Protein 3M92 (pdb70)

Nearest PDB structures (foldseek):
  3m92-assembly1_A  TM=1.013E+00  e=1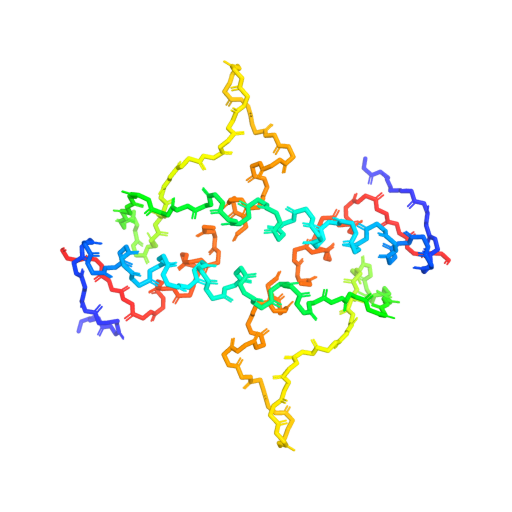.573E-13  Shigella flexneri 2a str. 2457T
  3ux7-assembly1_A  TM=4.008E-01  e=5.101E+00  Vipera ammodytes meridionalis
  3m92-assembly1_A  TM=9.977E-01  e=6.570E-13  Shigella flexneri 2a str. 2457T
  7f9o-assembly1_n  TM=2.716E-01  e=5.076E+00  Hordeum vulgare subsp. spontaneum

Foldseek 3Di:
DDDDDDDPVVVVVVVVVLVVVLVVLVVVDDFPDWDCPDLFIQTDDDLVAPPVRHHDSSSVSNVCSVVCRVVVSVPDDDD/DDDDDDDDPVVVVVVVVVLVVLLVVLVVVDDFPDWDADPLWIQTDDDQPADPVRHHDSSSVSRVVSVVCRVVVSVVDDDD

Radius of gyration: 17.19 Å; Cα contacts (8 Å, |Δi|>4): 232; chains: 2; bounding box: 42×44×48 Å

Sequence (159 aa):
KETQPIDRRETLLKEANKIIREEHEDTLAGIEATGVTQRNGVLVFTGDYFLDEQGLPTAKSTAVFNFKHLAHVLSEKYHLVNKETQPIDRRETLLKEANKIIREHEDTLAGIEATGVTQRNGVVLVFTGDYFLDEQGLPTAKSTAVFNFKHLAHVLSEKYHLV

Secondary structure (DSSP, 8-state):
---EEE-HHHHHHHHHHHHHHHHHHHTT--EEEEEESSS-EEEEE-----TTS---HHHHHHH--HHHHHHHTTTEEE-/--SSEEE-HHHHHHHHHHHHHHHHHHHTT--EEEEEEETTEEEEEE-----TTS---HHHHHHH--HHHHHHHHHHEEE-

B-factor: mean 35.17, std 7.29, range [13.41, 63.14]

Solvent-accessible surface area: 9516 Å² total

CATH classification: 3.30.300.360

Structure (mmCIF, N/CA/C/O backbone):
data_3M92
#
_entry.id   3M92
#
_cell.length_a   56.35
_cell.length_b   56.35
_cell.length_c   132.26
_cell.angle_alpha   90.000
_cell.angle_beta   90.000
_cell.angle_gamma   120.000
#
_symmetry.space_group_name_H-M   'P 32 2 1'
#
loop_
_entity.id
_entity.type
_entity.pdbx_description
1 polymer 'Protein yciN'
2 non-polymer 'CHLORIDE ION'
3 non-polymer 'SODIUM ION'
4 water water
#
loop_
_atom_site.group_PDB
_atom_site.id
_atom_site.type_symbol
_atom_site.label_atom_id
_atom_site.label_alt_id
_atom_site.label_comp_id
_atom_site.label_asym_id
_atom_site.label_entity_id
_atom_site.label_seq_id
_atom_site.pdbx_PDB_ins_code
_atom_site.Cartn_x
_atom_site.Cartn_y
_atom_site.Cartn_z
_atom_site.occupancy
_atom_site.B_iso_or_equiv
_atom_site.auth_seq_id
_atom_site.auth_comp_id
_atom_site.auth_asym_id
_atom_site.auth_atom_id
_atom_site.pdbx_PDB_model_num
ATOM 1 N N . LYS A 1 25 ? 38.739 22.893 -19.909 1.00 53.71 3 LYS A N 1
ATOM 2 C CA . LYS A 1 25 ? 37.426 22.179 -19.885 1.00 53.62 3 LYS A CA 1
ATOM 3 C C . LYS A 1 25 ? 37.522 20.770 -20.544 1.00 52.62 3 LYS A C 1
ATOM 4 O O . LYS A 1 25 ? 36.833 19.829 -20.128 1.00 53.27 3 LYS A O 1
ATOM 10 N N . GLU A 1 26 ? 38.390 20.622 -21.548 1.00 50.83 4 GLU A N 1
ATOM 11 C CA . GLU A 1 26 ? 38.620 19.311 -22.161 1.00 49.15 4 GLU A CA 1
ATOM 12 C C . GLU A 1 26 ? 39.487 18.425 -21.260 1.00 46.25 4 GLU A C 1
ATOM 13 O O . GLU A 1 26 ? 40.263 18.920 -20.455 1.00 46.39 4 GLU A O 1
ATOM 19 N N . THR A 1 27 ? 39.318 17.120 -21.383 1.00 42.47 5 THR A N 1
ATOM 20 C CA . THR A 1 27 ? 40.056 16.160 -20.574 1.00 39.82 5 THR A CA 1
ATOM 21 C C . THR A 1 27 ? 41.001 15.392 -21.497 1.00 38.17 5 THR A C 1
ATOM 22 O O . THR A 1 27 ? 40.879 15.503 -22.696 1.00 36.63 5 THR A O 1
ATOM 26 N N . GLN A 1 28 ? 41.936 14.623 -20.947 1.00 36.81 6 GLN A N 1
ATOM 27 C CA . GLN A 1 28 ? 42.881 13.847 -21.759 1.00 36.51 6 GLN A CA 1
ATOM 28 C C . GLN A 1 28 ? 42.413 12.428 -21.858 1.00 35.38 6 GLN A C 1
ATOM 29 O O . GLN A 1 28 ? 41.956 11.870 -20.882 1.00 36.00 6 GLN A O 1
ATOM 35 N N . PRO A 1 29 ? 42.568 11.817 -23.022 1.00 34.65 7 PRO A N 1
ATOM 36 C CA . PRO A 1 29 ? 42.254 10.402 -23.101 1.00 34.26 7 PRO A CA 1
ATOM 37 C C . PRO A 1 29 ? 43.240 9.592 -22.279 1.00 33.89 7 PRO A C 1
ATOM 38 O O . PRO A 1 29 ? 44.369 10.025 -22.098 1.00 32.79 7 PRO A O 1
ATOM 42 N N . ILE A 1 30 ? 42.795 8.443 -21.772 1.00 33.54 8 ILE A N 1
ATOM 43 C CA . ILE A 1 30 ? 43.650 7.538 -21.002 1.00 33.36 8 ILE A CA 1
ATOM 44 C C . ILE A 1 30 ? 43.109 6.122 -21.149 1.00 34.05 8 ILE A C 1
ATOM 45 O O . ILE A 1 30 ? 41.912 5.949 -21.308 1.00 33.52 8 ILE A O 1
ATOM 50 N N . ASP A 1 31 ? 43.985 5.113 -21.139 1.00 34.80 9 ASP A N 1
ATOM 51 C CA . ASP A 1 31 ? 43.529 3.717 -21.142 1.00 35.23 9 ASP A CA 1
ATOM 52 C C . ASP A 1 31 ? 43.385 3.131 -19.733 1.00 35.05 9 ASP A C 1
ATOM 53 O O . ASP A 1 31 ? 43.908 3.673 -18.764 1.00 34.88 9 ASP A O 1
ATOM 58 N N . ARG A 1 32 ? 42.681 2.006 -19.667 1.00 35.03 10 ARG A N 1
ATOM 59 C CA A ARG A 1 32 ? 42.389 1.265 -18.436 0.50 35.29 10 ARG A CA 1
ATOM 60 C CA B ARG A 1 32 ? 42.381 1.362 -18.382 0.50 35.01 10 ARG A CA 1
ATOM 61 C C . ARG A 1 32 ? 43.642 1.052 -17.569 1.00 35.20 10 ARG A C 1
ATOM 62 O O . ARG A 1 32 ? 43.690 1.381 -16.375 1.00 34.60 10 ARG A O 1
ATOM 77 N N . GLU A 1 33 ? 44.676 0.490 -18.191 1.00 35.18 11 GLU A N 1
ATOM 78 C CA . GLU A 1 33 ? 45.898 0.141 -17.454 1.00 35.01 11 GLU A CA 1
ATOM 79 C C . GLU A 1 33 ? 46.567 1.380 -16.851 1.00 34.76 11 GLU A C 1
ATOM 80 O O . GLU A 1 33 ? 46.950 1.383 -15.667 1.00 34.21 11 GLU A O 1
ATOM 82 N N . THR A 1 34 ? 46.691 2.451 -17.638 1.00 34.65 12 THR A N 1
ATOM 83 C CA . THR A 1 34 ? 47.343 3.669 -17.142 1.00 34.37 12 THR A CA 1
ATOM 84 C C . THR A 1 34 ? 46.477 4.360 -16.076 1.00 34.64 12 THR A C 1
ATOM 85 O O . THR A 1 34 ? 46.993 4.934 -15.113 1.00 34.64 12 THR A O 1
ATOM 89 N N . LEU A 1 35 ? 45.160 4.316 -16.249 1.00 34.59 13 LEU A N 1
ATOM 90 C CA . LEU A 1 35 ? 44.259 5.003 -15.308 1.00 34.78 13 LEU A CA 1
ATOM 91 C C . LEU A 1 35 ? 44.310 4.331 -13.930 1.00 34.63 13 LEU A C 1
ATOM 92 O O . LEU A 1 35 ? 44.432 4.998 -12.917 1.00 34.91 13 LEU A O 1
ATOM 97 N N . LEU A 1 36 ? 44.240 3.003 -13.928 1.00 35.59 14 LEU A N 1
ATOM 98 C CA . LEU A 1 36 ? 44.347 2.196 -12.708 1.00 36.04 14 LEU A CA 1
ATOM 99 C C . LEU A 1 36 ? 45.669 2.429 -11.995 1.00 36.80 14 LEU A C 1
ATOM 100 O O . LEU A 1 36 ? 45.683 2.623 -10.778 1.00 37.36 14 LEU A O 1
ATOM 105 N N . LYS A 1 37 ? 46.767 2.494 -12.749 1.00 37.07 15 LYS A N 1
ATOM 106 C CA . LYS A 1 37 ? 48.063 2.803 -12.161 1.00 37.12 15 LYS A CA 1
ATOM 107 C C . LYS A 1 37 ? 48.017 4.140 -11.421 1.00 37.26 15 LYS A C 1
ATOM 108 O O . LYS A 1 37 ? 48.469 4.239 -10.274 1.00 37.62 15 LYS A O 1
ATOM 110 N N . GLU A 1 38 ? 47.461 5.177 -12.043 1.00 37.22 16 GLU A N 1
ATOM 111 C CA . GLU A 1 38 ? 47.366 6.480 -11.367 1.00 36.57 16 GLU A CA 1
ATOM 112 C C . GLU A 1 38 ? 46.374 6.473 -10.212 1.00 34.97 16 GLU A C 1
ATOM 113 O O . GLU A 1 38 ? 46.559 7.177 -9.227 1.00 34.41 16 GLU A O 1
ATOM 119 N N . ALA A 1 39 ? 45.296 5.720 -10.357 1.00 34.08 17 ALA A N 1
ATOM 120 C CA . ALA A 1 39 ? 44.312 5.633 -9.294 1.00 33.18 17 ALA A CA 1
ATOM 121 C C . ALA A 1 39 ? 44.992 5.035 -8.060 1.00 33.14 17 ALA A C 1
ATOM 122 O O . ALA A 1 39 ? 44.847 5.525 -6.944 1.00 32.13 17 ALA A O 1
ATOM 124 N N . ASN A 1 40 ? 45.744 3.960 -8.276 1.00 33.84 18 ASN A N 1
ATOM 125 C CA . ASN A 1 40 ? 46.413 3.297 -7.165 1.00 34.28 18 ASN A CA 1
ATOM 126 C C . ASN A 1 40 ? 47.513 4.128 -6.539 1.00 34.71 18 ASN A C 1
ATOM 127 O O . ASN A 1 40 ? 47.696 4.065 -5.324 1.00 34.96 18 ASN A O 1
ATOM 132 N N . LYS A 1 41 ? 48.167 4.983 -7.328 1.00 34.69 19 LYS A N 1
ATOM 133 C CA . LYS A 1 41 ? 49.125 5.950 -6.772 1.00 35.09 19 LYS A CA 1
ATOM 134 C C . LYS A 1 41 ? 48.395 6.906 -5.839 1.00 35.04 19 LYS A C 1
ATOM 135 O O . LYS A 1 41 ? 48.900 7.199 -4.750 1.00 34.41 19 LYS A O 1
ATOM 137 N N . ILE A 1 42 ? 47.187 7.359 -6.220 1.00 34.87 20 ILE A N 1
ATOM 138 C CA . ILE A 1 42 ? 46.414 8.247 -5.344 1.00 34.59 20 ILE A CA 1
ATOM 139 C C . ILE A 1 42 ? 46.034 7.591 -4.022 1.00 34.20 20 ILE A C 1
ATOM 140 O O . ILE A 1 42 ? 46.087 8.226 -2.977 1.00 34.21 20 ILE A O 1
ATOM 145 N N . ILE A 1 43 ? 45.634 6.321 -4.074 1.00 34.00 21 ILE A N 1
ATOM 146 C CA . ILE A 1 43 ? 45.259 5.548 -2.876 1.00 33.78 21 ILE A CA 1
ATOM 147 C C . ILE A 1 43 ? 46.460 5.437 -1.920 1.00 34.39 21 ILE A C 1
ATOM 148 O O . ILE A 1 43 ? 46.346 5.695 -0.715 1.00 33.50 21 ILE A O 1
ATOM 153 N N . ARG A 1 44 ? 47.606 5.045 -2.463 1.00 35.17 22 ARG A N 1
ATOM 154 C CA . ARG A 1 44 ? 48.834 4.966 -1.646 1.00 36.80 22 ARG A CA 1
ATOM 155 C C . ARG A 1 44 ? 49.179 6.326 -1.017 1.00 36.09 22 ARG A C 1
ATOM 156 O O . ARG A 1 44 ? 49.534 6.377 0.143 1.00 35.92 22 ARG A O 1
ATOM 164 N N . GLU A 1 45 ? 49.049 7.427 -1.748 1.00 36.81 23 GLU A N 1
ATOM 165 C CA A GLU A 1 45 ? 49.253 8.807 -1.224 0.50 37.03 23 GLU A CA 1
ATOM 166 C CA B GLU A 1 45 ? 49.393 8.688 -1.108 0.50 37.19 23 GLU A CA 1
ATOM 167 C C . GLU A 1 45 ? 48.343 9.083 -0.040 1.00 37.15 23 GLU A C 1
ATOM 168 O O . GLU A 1 45 ? 48.729 9.621 1.007 1.00 36.58 23 GLU A O 1
ATOM 179 N N . HIS A 1 46 ? 47.063 8.761 -0.238 1.00 36.63 24 HIS A N 1
ATOM 180 C CA . HIS A 1 46 ? 46.073 9.025 0.802 1.00 35.96 24 HIS A CA 1
ATOM 181 C C . HIS A 1 46 ? 46.427 8.213 2.040 1.00 35.69 24 HIS A C 1
ATOM 182 O O . HIS A 1 46 ? 46.290 8.695 3.168 1.00 34.44 24 HIS A O 1
ATOM 189 N N . GLU A 1 47 ? 46.847 6.974 1.827 1.00 35.92 25 GLU A N 1
ATOM 190 C CA . GLU A 1 47 ? 47.196 6.111 2.938 1.00 36.92 25 GLU A CA 1
ATOM 191 C C . GLU A 1 47 ? 48.349 6.729 3.762 1.00 36.96 25 GLU A C 1
ATOM 192 O O . GLU A 1 47 ? 48.282 6.807 4.984 1.00 36.17 25 GLU A O 1
ATOM 198 N N . ASP A 1 48 ? 49.386 7.174 3.072 1.00 37.77 26 ASP A N 1
ATOM 199 C CA . ASP A 1 48 ? 50.472 7.951 3.689 1.00 38.73 26 ASP A CA 1
ATOM 200 C C . ASP A 1 48 ? 50.012 9.158 4.470 1.00 37.73 26 ASP A C 1
ATOM 201 O O . ASP A 1 48 ? 50.315 9.304 5.641 1.00 37.43 26 ASP A O 1
ATOM 206 N N . THR A 1 49 ? 49.275 10.039 3.817 1.00 36.64 27 THR A N 1
ATOM 207 C CA . THR A 1 49 ? 48.845 11.270 4.479 1.00 35.26 27 THR A CA 1
ATOM 208 C C . THR A 1 49 ? 47.990 10.973 5.719 1.00 34.78 27 THR A C 1
ATOM 209 O O . THR A 1 49 ? 48.099 11.672 6.719 1.00 33.02 27 THR A O 1
ATOM 213 N N . LEU A 1 50 ? 47.160 9.923 5.674 1.00 33.92 28 LEU A N 1
ATOM 214 C CA . LEU A 1 50 ? 46.178 9.733 6.726 1.00 34.58 28 LEU A CA 1
ATOM 215 C C . LEU A 1 50 ? 46.809 9.535 8.100 1.00 35.58 28 LEU A C 1
ATOM 216 O O . LEU A 1 50 ? 46.215 9.933 9.102 1.00 35.52 28 LEU A O 1
ATOM 221 N N . ALA A 1 51 ? 48.023 8.977 8.131 1.00 35.89 29 ALA A N 1
ATOM 222 C CA . ALA A 1 51 ? 48.788 8.814 9.358 1.00 36.86 29 ALA A CA 1
ATOM 223 C C . ALA A 1 51 ? 48.933 10.144 10.111 1.00 37.08 29 ALA A C 1
ATOM 224 O O . ALA A 1 51 ? 48.964 10.177 11.335 1.00 38.04 29 ALA A O 1
ATOM 226 N N . GLY A 1 52 ? 49.004 11.249 9.386 1.00 36.96 30 GLY A N 1
ATOM 227 C CA . GLY A 1 52 ? 49.103 12.557 10.023 1.00 36.53 30 GLY A CA 1
ATOM 228 C C . GLY A 1 52 ? 47.809 13.330 10.189 1.00 36.44 30 GLY A C 1
ATOM 229 O O . GLY A 1 52 ? 47.842 14.467 10.645 1.00 37.62 30 GLY A O 1
ATOM 230 N N . ILE A 1 53 ? 46.671 12.768 9.812 1.00 35.36 31 ILE A N 1
ATOM 231 C CA . ILE A 1 53 ? 45.430 13.546 9.853 1.00 35.46 31 ILE A CA 1
ATOM 232 C C . ILE A 1 53 ? 44.786 13.405 11.224 1.00 35.90 31 ILE A C 1
ATOM 233 O O . ILE A 1 53 ? 44.719 12.312 11.782 1.00 36.26 31 ILE A O 1
ATOM 238 N N . GLU A 1 54 ? 44.324 14.516 11.764 1.00 36.46 32 GLU A N 1
ATOM 239 C CA . GLU A 1 54 ? 43.657 14.503 13.050 1.00 37.40 32 GLU A CA 1
ATOM 240 C C . GLU A 1 54 ? 42.663 15.644 13.038 1.00 36.23 32 GLU A C 1
ATOM 241 O O . GLU A 1 54 ? 43.006 16.755 12.641 1.00 36.04 32 GLU A O 1
ATOM 247 N N . ALA A 1 55 ? 41.421 15.371 13.432 1.00 35.86 33 ALA A N 1
ATOM 248 C CA . ALA A 1 55 ? 40.436 16.432 13.641 1.00 35.45 33 ALA A CA 1
ATOM 249 C C . ALA A 1 55 ? 40.723 17.040 15.000 1.00 35.56 33 ALA A C 1
ATOM 250 O O . ALA A 1 55 ? 40.763 16.333 15.992 1.00 34.94 33 ALA A O 1
ATOM 252 N N . THR A 1 56 ? 40.959 18.350 15.036 1.00 36.34 34 THR A N 1
ATOM 253 C CA . THR A 1 56 ? 41.290 19.022 16.291 1.00 36.89 34 THR A CA 1
ATOM 254 C C . THR A 1 56 ? 40.194 20.019 16.719 1.00 37.14 34 THR A C 1
ATOM 255 O O . THR A 1 56 ? 40.250 20.571 17.807 1.00 37.24 34 THR A O 1
ATOM 259 N N . GLY A 1 57 ? 39.217 20.256 15.849 1.00 36.78 35 GLY A N 1
ATOM 260 C CA . GLY A 1 57 ? 38.114 21.175 16.135 1.00 36.29 35 GLY A CA 1
ATOM 261 C C . GLY A 1 57 ? 36.849 20.792 15.374 1.00 35.98 35 GLY A C 1
ATOM 262 O O . GLY A 1 57 ? 36.920 20.179 14.295 1.00 33.76 35 GLY A O 1
ATOM 263 N N . VAL A 1 58 ? 35.696 21.157 15.924 1.00 35.96 36 VAL A N 1
ATOM 264 C CA . VAL A 1 58 ? 34.420 20.984 15.229 1.00 36.75 36 VAL A CA 1
ATOM 265 C C . VAL A 1 58 ? 33.419 22.031 15.690 1.00 38.01 36 VAL A C 1
ATOM 266 O O . VAL A 1 58 ? 33.366 22.364 16.877 1.00 38.59 36 VAL A O 1
ATOM 270 N N . THR A 1 59 ? 32.632 22.541 14.750 1.00 39.16 37 THR A N 1
ATOM 271 C CA . THR A 1 59 ? 31.488 23.403 15.041 1.00 40.51 37 THR A CA 1
ATOM 272 C C . THR A 1 59 ? 30.277 22.897 14.272 1.00 41.76 37 THR A C 1
ATOM 273 O O . THR A 1 59 ? 30.406 22.112 13.352 1.00 41.18 37 THR A O 1
ATOM 277 N N . GLN A 1 60 ? 29.097 23.352 14.659 1.00 44.03 38 GLN A N 1
ATOM 278 C CA . GLN A 1 60 ? 27.883 23.041 13.933 1.00 46.13 38 GLN A CA 1
ATOM 279 C C . GLN A 1 60 ? 27.329 24.344 13.396 1.00 48.07 38 GLN A C 1
ATOM 280 O O . GLN A 1 60 ? 26.746 25.125 14.144 1.00 48.55 38 GLN A O 1
ATOM 286 N N . ARG A 1 61 ? 27.523 24.573 12.098 1.00 50.45 39 ARG A N 1
ATOM 287 C CA . ARG A 1 61 ? 27.246 25.881 11.489 1.00 52.18 39 ARG A CA 1
ATOM 288 C C . ARG A 1 61 ? 25.746 26.084 11.180 1.00 53.14 39 ARG A C 1
ATOM 289 O O . ARG A 1 61 ? 25.220 27.181 11.399 1.00 54.19 39 ARG A O 1
ATOM 291 N N . ASN A 1 62 ? 25.043 25.056 10.704 1.00 53.88 40 ASN A N 1
ATOM 292 C CA . ASN A 1 62 ? 23.562 25.140 10.654 1.00 53.91 40 ASN A CA 1
ATOM 293 C C . ASN A 1 62 ? 22.890 23.767 10.568 1.00 53.81 40 ASN A C 1
ATOM 294 O O . ASN A 1 62 ? 22.100 23.511 9.658 1.00 54.76 40 ASN A O 1
ATOM 296 N N . GLY A 1 63 ? 23.187 22.895 11.530 1.00 52.60 41 GLY A N 1
ATOM 297 C CA . GLY A 1 63 ? 22.831 21.467 11.430 1.00 51.44 41 GLY A CA 1
ATOM 298 C C . GLY A 1 63 ? 23.887 20.646 10.692 1.00 50.06 41 GLY A C 1
ATOM 299 O O . GLY A 1 63 ? 23.756 19.439 10.541 1.00 50.62 41 GLY A O 1
ATOM 300 N N . VAL A 1 64 ? 24.939 21.301 10.220 1.00 49.03 42 VAL A N 1
ATOM 301 C CA . VAL A 1 64 ? 26.008 20.627 9.504 1.00 47.66 42 VAL A CA 1
ATOM 302 C C . VAL A 1 64 ? 27.268 20.737 10.348 1.00 45.82 42 VAL A C 1
ATOM 303 O O . VAL A 1 64 ? 27.648 21.832 10.757 1.00 45.95 42 VAL A O 1
ATOM 307 N N . LEU A 1 65 ? 27.864 19.596 10.683 1.00 43.58 43 LEU A N 1
ATOM 308 C CA . LEU A 1 65 ? 29.150 19.590 11.365 1.00 41.94 43 LEU A CA 1
ATOM 309 C C . LEU A 1 65 ? 30.236 19.994 10.386 1.00 40.37 43 LEU A C 1
ATOM 310 O O . LEU A 1 65 ? 30.191 19.646 9.199 1.00 39.75 43 LEU A O 1
ATOM 315 N N . VAL A 1 66 ? 31.188 20.760 10.894 1.00 38.66 44 VAL A N 1
ATOM 316 C CA . VAL A 1 66 ? 32.379 21.141 10.155 1.00 37.56 44 VAL A CA 1
ATOM 317 C C . VAL A 1 66 ? 33.579 20.812 11.022 1.00 36.38 44 VAL A C 1
ATOM 318 O O . VAL A 1 66 ? 33.751 21.396 12.103 1.00 35.89 44 VAL A O 1
ATOM 322 N N . PHE A 1 67 ? 34.390 19.849 10.587 1.00 34.95 45 PHE A N 1
ATOM 323 C CA . PHE A 1 67 ? 35.602 19.492 11.336 1.00 34.72 45 PHE A CA 1
ATOM 324 C C . PHE A 1 67 ? 36.770 20.319 10.851 1.00 35.29 45 PHE A C 1
ATOM 325 O O . PHE A 1 67 ? 36.845 20.618 9.671 1.00 34.35 45 PHE A O 1
ATOM 333 N N . THR A 1 68 ? 37.671 20.668 11.763 1.00 36.05 46 THR A N 1
ATOM 334 C CA . THR A 1 68 ? 38.884 21.425 11.407 1.00 36.76 46 THR A CA 1
ATOM 335 C C . THR A 1 68 ? 40.113 20.707 11.948 1.00 36.13 46 THR A C 1
ATOM 336 O O . THR A 1 68 ? 40.044 19.838 12.825 1.00 36.12 46 THR A O 1
ATOM 340 N N . GLY A 1 69 ? 41.234 21.031 11.344 1.00 36.30 47 GLY A N 1
ATOM 341 C CA . GLY A 1 69 ? 42.513 20.500 11.760 1.00 36.27 47 GLY A CA 1
ATOM 342 C C . GLY A 1 69 ? 43.553 21.076 10.829 1.00 36.30 47 GLY A C 1
ATOM 343 O O . GLY A 1 69 ? 43.294 22.075 10.142 1.00 36.65 47 GLY A O 1
ATOM 344 N N . ASP A 1 70 ? 44.703 20.411 10.790 1.00 35.56 48 ASP A N 1
ATOM 345 C CA . ASP A 1 70 ? 45.813 20.778 9.931 1.00 35.00 48 ASP A CA 1
ATOM 346 C C . ASP A 1 70 ? 45.510 20.312 8.499 1.00 33.32 48 ASP A C 1
ATOM 347 O O . ASP A 1 70 ? 45.454 19.108 8.239 1.00 32.32 48 ASP A O 1
ATOM 352 N N . TYR A 1 71 ? 45.360 21.277 7.587 1.00 31.56 49 TYR A N 1
ATOM 353 C CA . TYR A 1 71 ? 45.129 20.975 6.170 1.00 31.50 49 TYR A CA 1
ATOM 354 C C . TYR A 1 71 ? 46.409 20.779 5.354 1.00 30.15 49 TYR A C 1
ATOM 355 O O . TYR A 1 71 ? 46.352 20.596 4.140 1.00 28.48 49 TYR A O 1
ATOM 364 N N . PHE A 1 72 ? 47.574 20.865 6.004 1.00 28.89 50 PHE A N 1
ATOM 365 C CA . PHE A 1 72 ? 48.854 20.786 5.294 1.00 28.71 50 PHE A CA 1
ATOM 366 C C . PHE A 1 72 ? 48.930 21.777 4.147 1.00 27.74 50 PHE A C 1
ATOM 367 O O . PHE A 1 72 ? 49.369 21.446 3.039 1.00 26.65 50 PHE A O 1
ATOM 375 N N . LEU A 1 73 ? 48.529 23.015 4.409 1.00 27.05 51 LEU A N 1
ATOM 376 C CA . LEU A 1 73 ? 48.656 24.064 3.427 1.00 25.95 51 LEU A CA 1
ATOM 377 C C . LEU A 1 73 ? 50.133 24.391 3.241 1.00 26.25 51 LEU A C 1
ATOM 378 O O . LEU A 1 73 ? 50.937 24.198 4.143 1.00 25.96 51 LEU A O 1
ATOM 383 N N . ASP A 1 74 ? 50.487 24.925 2.079 1.00 25.10 52 ASP A N 1
ATOM 384 C CA . ASP A 1 74 ? 51.851 25.356 1.843 1.00 25.35 52 ASP A CA 1
ATOM 385 C C . ASP A 1 74 ? 52.178 26.659 2.616 1.00 25.24 52 ASP A C 1
ATOM 386 O O . ASP A 1 74 ? 51.320 27.187 3.308 1.00 23.65 52 ASP A O 1
ATOM 391 N N . GLU A 1 75 ? 53.399 27.169 2.495 1.00 25.63 53 GLU A N 1
ATOM 392 C CA . GLU A 1 75 ? 53.803 28.329 3.297 1.00 26.35 53 GLU A CA 1
ATOM 393 C C . GLU A 1 75 ? 53.003 29.578 2.912 1.00 24.10 53 GLU A C 1
ATOM 394 O O . GLU A 1 75 ? 52.955 30.503 3.682 1.00 23.29 53 GLU A O 1
ATOM 400 N N . GLN A 1 76 ? 52.404 29.610 1.719 1.00 22.72 54 GLN A N 1
ATOM 401 C CA . GLN A 1 76 ? 51.550 30.740 1.291 1.00 21.85 54 GLN A CA 1
ATOM 402 C C . GLN A 1 76 ? 50.075 30.548 1.656 1.00 22.39 54 GLN A C 1
ATOM 403 O O . GLN A 1 76 ? 49.251 31.368 1.311 1.00 21.96 54 GLN A O 1
ATOM 409 N N . GLY A 1 77 ? 49.766 29.438 2.326 1.00 20.88 55 GLY A N 1
ATOM 410 C CA . GLY A 1 77 ? 48.434 29.139 2.792 1.00 21.97 55 GLY A CA 1
ATOM 411 C C . GLY A 1 77 ? 47.537 28.426 1.783 1.00 21.94 55 GLY A C 1
ATOM 412 O O . GLY A 1 77 ? 46.342 28.427 1.950 1.00 21.56 55 GLY A O 1
ATOM 413 N N . LEU A 1 78 ? 48.107 27.877 0.713 1.00 21.71 56 LEU A N 1
ATOM 414 C CA . LEU A 1 78 ? 47.303 27.276 -0.333 1.00 22.85 56 LEU A CA 1
ATOM 415 C C . LEU A 1 78 ? 47.325 25.748 -0.164 1.00 23.56 56 LEU A C 1
ATOM 416 O O . LEU A 1 78 ? 48.329 25.198 0.229 1.00 23.11 56 LEU A O 1
ATOM 421 N N . PRO A 1 79 ? 46.231 25.080 -0.488 1.00 26.54 57 PRO A N 1
ATOM 422 C CA . PRO A 1 79 ? 46.193 23.625 -0.481 1.00 28.51 57 PRO A CA 1
ATOM 423 C C . PRO A 1 79 ? 47.308 22.988 -1.308 1.00 30.23 57 PRO A C 1
ATOM 424 O O . PRO A 1 79 ? 47.764 23.564 -2.320 1.00 30.12 57 PRO A O 1
ATOM 428 N N . THR A 1 80 ? 47.781 21.847 -0.815 1.00 32.10 58 THR A N 1
ATOM 429 C CA . THR A 1 80 ? 48.825 21.054 -1.448 1.00 33.19 58 THR A CA 1
ATOM 430 C C . THR A 1 80 ? 48.197 19.719 -1.869 1.00 34.24 58 THR A C 1
ATOM 431 O O . THR A 1 80 ? 47.066 19.408 -1.481 1.00 32.44 58 THR A O 1
ATOM 435 N N . ALA A 1 81 ? 48.941 18.925 -2.658 1.00 36.76 59 ALA A N 1
ATOM 436 C CA . ALA A 1 81 ? 48.486 17.533 -3.002 1.00 37.43 59 ALA A CA 1
ATOM 437 C C . ALA A 1 81 ? 48.085 16.827 -1.729 1.00 37.12 59 ALA A C 1
ATOM 438 O O . ALA A 1 81 ? 47.024 16.266 -1.624 1.00 38.82 59 ALA A O 1
ATOM 440 N N . LYS A 1 82 ? 48.903 16.961 -0.696 1.00 37.21 60 LYS A N 1
ATOM 441 C CA . LYS A 1 82 ? 48.602 16.391 0.629 1.00 35.60 60 LYS A CA 1
ATOM 442 C C . LYS A 1 82 ? 47.284 16.875 1.255 1.00 34.18 60 LYS A C 1
ATOM 443 O O . LYS A 1 82 ? 46.566 16.124 1.901 1.00 34.87 60 LYS A O 1
ATOM 449 N N . SER A 1 83 ? 46.936 18.137 1.075 1.00 32.59 61 SER A N 1
ATOM 450 C CA . SER A 1 83 ? 45.688 18.682 1.622 1.00 31.22 61 SER A CA 1
ATOM 451 C C . SER A 1 83 ? 44.401 17.959 1.135 1.00 32.29 61 SER A C 1
ATOM 452 O O . SER A 1 83 ? 43.376 18.008 1.789 1.00 31.71 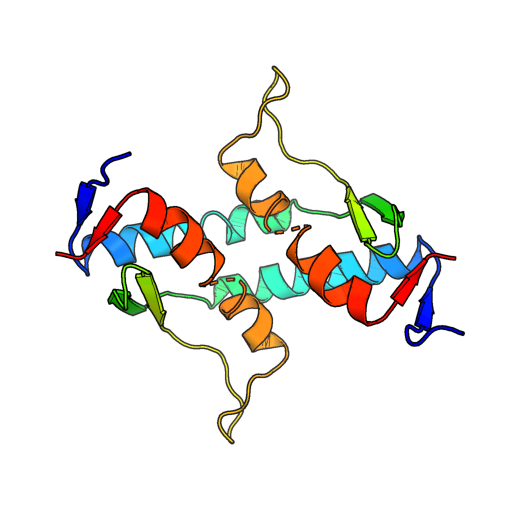61 SER A O 1
ATOM 455 N N . THR A 1 84 ? 44.450 17.375 -0.055 1.00 32.32 62 THR A N 1
ATOM 456 C CA . THR A 1 84 ? 43.253 16.835 -0.684 1.00 32.86 62 THR A CA 1
ATOM 457 C C . THR A 1 84 ? 42.696 15.702 0.180 1.00 31.30 62 THR A C 1
ATOM 458 O O . THR A 1 84 ? 41.488 15.627 0.386 1.00 31.70 62 THR A O 1
ATOM 462 N N . ALA A 1 85 ? 43.586 14.888 0.725 1.00 30.41 63 ALA A N 1
ATOM 463 C CA . ALA A 1 85 ? 43.180 13.837 1.629 1.00 31.76 63 ALA A CA 1
ATOM 464 C C . ALA A 1 85 ? 42.498 14.336 2.896 1.00 30.58 63 ALA A C 1
ATOM 465 O O . ALA A 1 85 ? 41.584 13.681 3.399 1.00 29.78 63 ALA A O 1
ATOM 467 N N . VAL A 1 86 ? 42.921 15.480 3.414 1.00 29.13 64 VAL A N 1
ATOM 468 C CA . VAL A 1 86 ? 42.273 16.081 4.579 1.00 28.48 64 VAL A CA 1
ATOM 469 C C . VAL A 1 86 ? 40.883 16.580 4.242 1.00 28.92 64 VAL A C 1
ATOM 470 O O . VAL A 1 86 ? 39.948 16.329 4.996 1.00 28.89 64 VAL A O 1
ATOM 474 N N . PHE A 1 87 ? 40.726 17.308 3.129 1.00 27.46 65 PHE A N 1
ATOM 475 C CA . PHE A 1 87 ? 39.408 17.752 2.752 1.00 28.54 65 PHE A CA 1
ATOM 476 C C . PHE A 1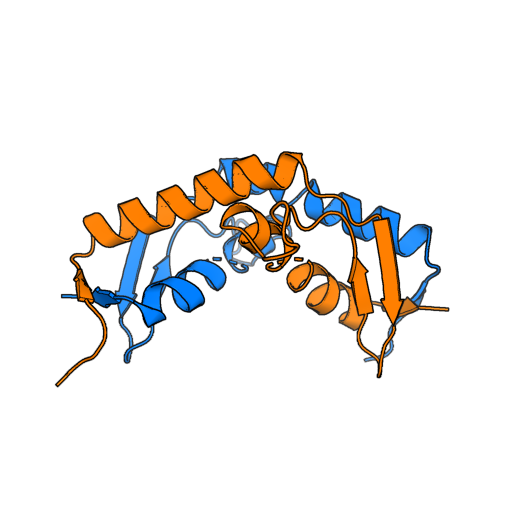 87 ? 38.421 16.582 2.541 1.00 27.65 65 PHE A C 1
ATOM 477 O O . PHE A 1 87 ? 37.303 16.624 3.028 1.00 28.02 65 PHE A O 1
ATOM 485 N N . ASN A 1 88 ? 38.873 15.555 1.856 1.00 28.86 66 ASN A N 1
ATOM 486 C CA . ASN A 1 88 ? 38.070 14.335 1.659 1.00 28.99 66 ASN A CA 1
ATOM 487 C C . ASN A 1 88 ? 37.661 13.684 3.009 1.00 29.06 66 ASN A C 1
ATOM 488 O O . ASN A 1 88 ? 36.491 13.435 3.260 1.00 28.81 66 ASN A O 1
ATOM 506 N N . PHE A 1 90 ? 37.672 15.021 6.062 1.00 28.40 68 PHE A N 1
ATOM 507 C CA . PHE A 1 90 ? 36.810 15.875 6.870 1.00 28.88 68 PHE A CA 1
ATOM 508 C C . PHE A 1 90 ? 35.402 15.992 6.339 1.00 28.74 68 PHE A C 1
ATOM 509 O O . PHE A 1 90 ? 34.436 16.091 7.128 1.00 28.64 68 PHE A O 1
ATOM 517 N N . LYS A 1 91 ? 35.265 15.952 5.017 1.00 28.34 69 LYS A N 1
ATOM 518 C CA . LYS A 1 91 ? 33.929 15.916 4.411 1.00 28.41 69 LYS A CA 1
ATOM 519 C C . LYS A 1 91 ? 33.204 14.618 4.769 1.00 27.42 69 LYS A C 1
ATOM 520 O O . LYS A 1 91 ? 32.039 14.645 5.121 1.00 26.16 69 LYS A O 1
ATOM 526 N N . HIS A 1 92 ? 33.924 13.497 4.706 1.00 27.05 70 HIS A N 1
ATOM 527 C CA . HIS A 1 92 ? 33.333 12.222 5.085 1.00 27.31 70 HIS A CA 1
ATOM 528 C C . HIS A 1 92 ? 32.852 12.234 6.548 1.00 27.63 70 HIS A C 1
ATOM 529 O O . HIS A 1 92 ? 31.759 11.755 6.845 1.00 26.26 70 HIS A O 1
ATOM 536 N N . LEU A 1 93 ? 33.661 12.779 7.452 1.00 27.25 71 LEU A N 1
ATOM 537 C CA . LEU A 1 93 ? 33.269 12.891 8.863 1.00 28.43 71 LEU A CA 1
ATOM 538 C C . LEU A 1 93 ? 31.997 13.739 9.050 1.00 28.56 71 LEU A C 1
ATOM 539 O O . LEU A 1 93 ? 31.051 13.316 9.724 1.00 28.72 71 LEU A O 1
ATOM 544 N N . ALA A 1 94 ? 31.945 14.883 8.387 1.00 29.52 72 ALA A N 1
ATOM 545 C CA . ALA A 1 94 ? 30.774 15.767 8.420 1.00 29.94 72 ALA A CA 1
ATOM 546 C C . ALA A 1 94 ? 29.562 15.008 7.899 1.00 30.62 72 ALA A C 1
ATOM 547 O O . ALA A 1 94 ? 28.508 14.993 8.519 1.00 30.64 72 ALA A O 1
ATOM 549 N N . HIS A 1 95 ? 29.724 14.353 6.764 1.00 31.87 73 HIS A N 1
ATOM 550 C CA . HIS A 1 95 ? 28.618 13.650 6.138 1.00 31.73 73 HIS A CA 1
ATOM 551 C C . HIS A 1 95 ? 28.054 12.557 7.033 1.00 32.74 73 HIS A C 1
ATOM 552 O O . HIS A 1 95 ? 26.844 12.473 7.220 1.00 32.95 73 HIS A O 1
ATOM 559 N N . VAL A 1 96 ? 28.922 11.717 7.587 1.00 32.14 74 VAL A N 1
ATOM 560 C CA . VAL A 1 96 ? 28.475 10.597 8.357 1.00 33.92 74 VAL A CA 1
ATOM 561 C C . VAL A 1 96 ? 28.041 11.020 9.777 1.00 33.73 74 VAL A C 1
ATOM 562 O O . VAL A 1 96 ? 26.991 10.627 10.236 1.00 32.68 74 VAL A O 1
ATOM 566 N N . LEU A 1 97 ? 28.834 11.844 10.449 1.00 32.79 75 LEU A N 1
ATOM 567 C CA . LEU A 1 97 ? 28.534 12.151 11.861 1.00 33.65 75 LEU A CA 1
ATOM 568 C C . LEU A 1 97 ? 27.342 13.114 12.030 1.00 34.36 75 LEU A C 1
ATOM 569 O O . LEU A 1 97 ? 26.626 13.026 13.017 1.00 34.99 75 LEU A O 1
ATOM 574 N N . SER A 1 98 ? 27.087 13.951 11.027 1.00 35.32 76 SER A N 1
ATOM 575 C CA . SER A 1 98 ? 25.982 14.887 11.060 1.00 37.08 76 SER A CA 1
ATOM 576 C C . SER A 1 98 ? 24.672 14.155 11.013 1.00 38.14 76 SER A C 1
ATOM 577 O O . SER A 1 98 ? 23.667 14.715 11.396 1.00 38.88 76 SER A O 1
ATOM 580 N N . GLU A 1 99 ? 24.660 12.929 10.505 1.00 39.47 77 GLU A N 1
ATOM 581 C CA . GLU A 1 99 ? 23.417 12.170 10.435 1.00 40.94 77 GLU A CA 1
ATOM 582 C C . GLU A 1 99 ? 23.068 11.554 11.759 1.00 40.08 77 GLU A C 1
ATOM 583 O O . GLU A 1 99 ? 21.921 11.207 11.978 1.00 39.06 77 GLU A O 1
ATOM 589 N N . LYS A 1 100 ? 24.038 11.409 12.652 1.00 39.43 78 LYS A N 1
ATOM 590 C CA . LYS A 1 100 ? 23.706 10.783 13.914 1.00 39.08 78 LYS A CA 1
ATOM 591 C C . LYS A 1 100 ? 23.808 11.632 15.157 1.00 37.16 78 LYS A C 1
ATOM 592 O O . LYS A 1 100 ? 23.207 11.279 16.168 1.00 36.46 78 LYS A O 1
ATOM 598 N N . TYR A 1 101 ? 24.510 12.762 15.061 1.00 35.42 79 TYR A N 1
ATOM 599 C CA . TYR A 1 101 ? 24.812 13.578 16.215 1.00 35.11 79 TYR A CA 1
ATOM 600 C C . TYR A 1 101 ? 24.439 15.026 15.962 1.00 34.72 79 TYR A C 1
ATOM 601 O O . TYR A 1 101 ? 24.516 15.506 14.829 1.00 35.16 79 TYR A O 1
ATOM 610 N N . HIS A 1 102 ? 24.035 15.722 17.025 1.00 34.21 80 HIS A N 1
ATOM 611 C CA . HIS A 1 102 ? 24.071 17.180 17.020 1.00 33.47 80 HIS A CA 1
ATOM 612 C C . HIS A 1 102 ? 24.941 17.638 18.197 1.00 34.02 80 HIS A C 1
ATOM 613 O O . HIS A 1 102 ? 24.936 17.027 19.277 1.00 32.99 80 HIS A O 1
ATOM 620 N N . LEU A 1 103 ? 25.694 18.712 17.967 1.00 34.17 81 LEU A N 1
ATOM 621 C CA . LEU A 1 103 ? 26.670 19.224 18.925 1.00 34.46 81 LEU A CA 1
ATOM 622 C C . LEU A 1 103 ? 25.980 20.056 19.983 1.00 34.54 81 LEU A C 1
ATOM 623 O O . LEU A 1 103 ? 25.223 20.945 19.637 1.00 33.85 81 LEU A O 1
ATOM 628 N N . VAL A 1 104 ? 26.202 19.734 21.263 1.00 34.79 82 VAL A N 1
ATOM 629 C CA . VAL A 1 104 ? 25.705 20.554 22.380 1.00 35.08 82 VAL A CA 1
ATOM 630 C C . VAL A 1 104 ? 26.878 21.207 23.136 1.00 36.23 82 VAL A C 1
ATOM 631 O O . VAL A 1 104 ? 27.982 20.646 23.179 1.00 37.01 82 VAL A O 1
ATOM 635 N N . ASN B 1 24 ? 11.695 16.863 18.943 1.00 51.18 2 ASN B N 1
ATOM 636 C CA . ASN B 1 24 ? 12.272 18.083 18.310 1.00 51.17 2 ASN B CA 1
ATOM 637 C C . ASN B 1 24 ? 13.414 17.738 17.338 1.00 50.82 2 ASN B C 1
ATOM 638 O O . ASN B 1 24 ? 13.447 18.258 16.220 1.00 51.00 2 ASN B O 1
ATOM 643 N N . LYS B 1 25 ? 14.344 16.877 17.769 1.00 50.19 3 LYS B N 1
ATOM 644 C CA . LYS B 1 25 ? 15.467 16.422 16.911 1.00 49.80 3 LYS B CA 1
ATOM 645 C C . LYS B 1 25 ? 15.430 14.893 16.715 1.00 48.54 3 LYS B C 1
ATOM 646 O O . LYS B 1 25 ? 14.581 14.204 17.296 1.00 48.62 3 LYS B O 1
ATOM 652 N N . GLU B 1 26 ? 16.326 14.390 15.865 1.00 46.75 4 GLU B N 1
ATOM 653 C CA . GLU B 1 26 ? 16.420 12.945 15.551 1.00 45.39 4 GLU B CA 1
ATOM 654 C C . GLU B 1 26 ? 17.865 12.408 15.574 1.00 42.42 4 GLU B C 1
ATOM 655 O O . GLU B 1 26 ? 18.113 11.228 15.332 1.00 42.35 4 GLU B O 1
ATOM 661 N N . THR B 1 27 ? 18.810 13.294 15.847 1.00 38.69 5 THR B N 1
ATOM 662 C CA . THR B 1 27 ? 20.163 12.916 16.157 1.00 35.44 5 THR B CA 1
ATOM 663 C C . THR B 1 27 ? 20.303 12.796 17.674 1.00 33.82 5 THR B C 1
ATOM 664 O O . THR B 1 27 ? 19.464 13.275 18.439 1.00 32.66 5 THR B O 1
ATOM 668 N N . GLN B 1 28 ? 21.389 12.164 18.078 1.00 31.63 6 GLN B N 1
ATOM 669 C CA . GLN B 1 28 ? 21.808 12.077 19.464 1.00 30.46 6 GLN B CA 1
ATOM 670 C C . GLN B 1 28 ? 22.630 13.326 19.831 1.00 28.61 6 GLN B C 1
ATOM 671 O O . GLN B 1 28 ? 23.476 13.757 19.058 1.00 27.75 6 GLN B O 1
ATOM 677 N N . PRO B 1 29 ? 22.414 13.896 21.024 1.00 26.63 7 PRO B N 1
ATOM 678 C CA . PRO B 1 29 ? 23.306 14.998 21.410 1.00 25.97 7 PRO B CA 1
ATOM 679 C C . PRO B 1 29 ? 24.688 14.476 21.749 1.00 25.47 7 PRO B C 1
ATOM 680 O O . PRO B 1 29 ? 24.796 13.380 22.253 1.00 25.16 7 PRO B O 1
ATOM 684 N N . ILE B 1 30 ? 25.729 15.242 21.450 1.00 25.25 8 ILE B N 1
ATOM 685 C CA . ILE B 1 30 ? 27.102 14.866 21.782 1.00 25.19 8 ILE B CA 1
ATOM 686 C C . ILE B 1 30 ? 27.929 16.133 22.104 1.00 25.43 8 ILE B C 1
ATOM 687 O O . ILE B 1 30 ? 27.652 17.182 21.523 1.00 24.59 8 ILE B O 1
ATOM 692 N N . ASP B 1 31 ? 28.900 16.055 23.030 1.00 25.45 9 ASP B N 1
ATOM 693 C CA . ASP B 1 31 ? 29.830 17.192 23.240 1.00 26.33 9 ASP B CA 1
ATOM 694 C C . ASP B 1 31 ? 31.059 17.143 22.312 1.00 26.71 9 ASP B C 1
ATOM 695 O O . ASP B 1 31 ? 31.337 16.120 21.666 1.00 25.68 9 ASP B O 1
ATOM 700 N N . ARG B 1 32 ? 31.748 18.284 22.216 1.00 26.93 10 ARG B N 1
ATOM 701 C CA A ARG B 1 32 ? 32.839 18.441 21.263 0.50 27.01 10 ARG B CA 1
ATOM 702 C CA B ARG B 1 32 ? 32.876 18.459 21.276 0.50 27.31 10 ARG B CA 1
ATOM 703 C C . ARG B 1 32 ? 33.934 17.389 21.498 1.00 27.41 10 ARG B C 1
ATOM 704 O O . ARG B 1 32 ? 34.392 16.748 20.560 1.00 26.26 10 ARG B O 1
ATOM 719 N N . GLU B 1 33 ? 34.337 17.211 22.760 1.00 28.07 11 GLU B N 1
ATOM 720 C CA . GLU B 1 33 ? 35.399 16.253 23.109 1.00 28.93 11 GLU B CA 1
ATOM 721 C C . GLU B 1 33 ? 35.104 14.823 22.656 1.00 28.66 11 GLU B C 1
ATOM 722 O O . GLU B 1 33 ? 35.924 14.176 21.966 1.00 29.29 11 GLU B O 1
ATOM 728 N N . THR B 1 34 ? 33.923 14.330 23.008 1.00 27.85 12 THR B N 1
ATOM 729 C CA . THR B 1 34 ? 33.510 12.999 22.598 1.00 27.11 12 THR B CA 1
ATOM 730 C C . THR B 1 34 ? 33.348 12.911 21.073 1.00 26.89 12 THR B C 1
ATOM 731 O O . THR B 1 34 ? 33.722 11.904 20.462 1.00 26.35 12 THR B O 1
ATOM 735 N N . LEU B 1 35 ? 32.795 13.955 20.463 1.00 26.55 13 LEU B N 1
ATOM 736 C CA . LEU B 1 35 ? 32.618 13.942 19.004 1.00 27.07 13 LEU B CA 1
ATOM 737 C C . LEU B 1 35 ? 33.966 13.844 18.287 1.00 27.48 13 LEU B C 1
ATOM 738 O O . LEU B 1 35 ? 34.133 13.045 17.369 1.00 27.65 13 LEU B O 1
ATOM 743 N N . LEU B 1 36 ? 34.931 14.653 18.718 1.00 28.49 14 LEU B N 1
ATOM 744 C CA . LEU B 1 36 ? 36.280 14.600 18.145 1.00 29.00 14 LEU B CA 1
ATOM 745 C C . LEU B 1 36 ? 36.945 13.221 18.354 1.00 30.17 14 LEU B C 1
ATOM 746 O O . LEU B 1 36 ? 37.594 12.714 17.448 1.00 29.95 14 LEU B O 1
ATOM 751 N N . LYS B 1 37 ? 36.762 12.596 19.518 1.00 31.29 15 LYS B N 1
ATOM 752 C CA . LYS B 1 37 ? 37.298 11.245 19.740 1.00 32.55 15 LYS B CA 1
ATOM 753 C C . LYS B 1 37 ? 36.749 10.252 18.728 1.00 32.88 15 LYS B C 1
ATOM 754 O O . LYS B 1 37 ? 37.482 9.442 18.152 1.00 32.51 15 LYS B O 1
ATOM 760 N N . GLU B 1 38 ? 35.441 10.314 18.535 1.00 33.17 16 GLU B N 1
ATOM 761 C CA . GLU B 1 38 ? 34.772 9.471 17.567 1.00 33.64 16 GLU B CA 1
ATOM 762 C C . GLU B 1 38 ? 35.269 9.767 16.142 1.00 32.75 16 GLU B C 1
ATOM 763 O O . GLU B 1 38 ? 35.457 8.843 15.381 1.00 32.59 16 GLU B O 1
ATOM 769 N N . ALA B 1 39 ? 35.432 11.042 15.772 1.00 31.57 17 ALA B N 1
ATOM 770 C CA . ALA B 1 39 ? 35.904 11.370 14.401 1.00 31.01 17 ALA B CA 1
ATOM 771 C C . ALA B 1 39 ? 37.315 10.819 14.198 1.00 31.46 17 ALA B C 1
ATOM 772 O O . ALA B 1 39 ? 37.627 10.198 13.173 1.00 31.66 17 ALA B O 1
ATOM 774 N N . ASN B 1 40 ? 38.164 10.994 15.204 1.00 31.28 18 ASN B N 1
ATOM 775 C CA . ASN B 1 40 ? 39.529 10.512 15.085 1.00 31.62 18 ASN B CA 1
ATOM 776 C C . ASN B 1 40 ? 39.639 8.995 14.996 1.00 32.24 18 ASN B C 1
ATOM 777 O O . ASN B 1 40 ? 40.508 8.499 14.279 1.00 31.45 18 ASN B O 1
ATOM 782 N N . LYS B 1 41 ? 38.731 8.265 15.662 1.00 32.62 19 LYS B N 1
ATOM 783 C CA . LYS B 1 41 ? 38.658 6.818 15.497 1.00 33.04 19 LYS B CA 1
ATOM 784 C C . LYS B 1 41 ? 38.247 6.435 14.093 1.00 31.97 19 LYS B C 1
ATOM 785 O O . LYS B 1 41 ? 38.745 5.467 13.549 1.00 30.70 19 LYS B O 1
ATOM 791 N N . ILE B 1 42 ? 37.325 7.178 13.497 1.00 31.48 20 ILE B N 1
ATOM 792 C CA . ILE B 1 42 ? 37.007 6.909 12.116 1.00 31.43 20 ILE B CA 1
ATOM 793 C C . ILE B 1 42 ? 38.259 7.107 11.231 1.00 30.84 20 ILE B C 1
ATOM 794 O O . ILE B 1 42 ? 38.518 6.292 10.350 1.00 30.64 20 ILE B O 1
ATOM 799 N N . ILE B 1 43 ? 39.040 8.153 11.485 1.00 30.49 21 ILE B N 1
ATOM 800 C CA . ILE B 1 43 ? 40.209 8.440 10.646 1.00 31.52 21 ILE B CA 1
ATOM 801 C C . ILE B 1 43 ? 41.224 7.303 10.752 1.00 32.37 21 ILE B C 1
ATOM 802 O O . ILE B 1 43 ? 41.682 6.785 9.746 1.00 31.89 21 ILE B O 1
ATOM 807 N N . ARG B 1 44 ? 41.509 6.878 11.981 1.00 33.25 22 ARG B N 1
ATOM 808 C CA . ARG B 1 44 ? 42.441 5.763 12.222 1.00 34.90 22 ARG B CA 1
ATOM 809 C C . ARG B 1 44 ? 41.943 4.474 11.549 1.00 34.89 22 ARG B C 1
ATOM 810 O O . ARG B 1 44 ? 42.726 3.767 10.911 1.00 34.28 22 ARG B O 1
ATOM 818 N N . GLU B 1 45 ? 40.640 4.214 11.626 1.00 35.70 23 GLU B N 1
ATOM 819 C CA . GLU B 1 45 ? 40.037 3.068 10.930 1.00 36.35 23 GLU B CA 1
ATOM 820 C C . GLU B 1 45 ? 40.202 3.130 9.412 1.00 35.50 23 GLU B C 1
ATOM 821 O O . GLU B 1 45 ? 40.490 2.120 8.771 1.00 33.84 23 GLU B O 1
ATOM 827 N N . HIS B 1 46 ? 39.964 4.302 8.819 1.00 35.01 24 HIS B N 1
ATOM 828 C CA . HIS B 1 46 ? 40.171 4.453 7.377 1.00 34.43 24 HIS B CA 1
ATOM 829 C C . HIS B 1 46 ? 41.639 4.254 7.030 1.00 34.40 24 HIS B C 1
ATOM 830 O O . HIS B 1 46 ? 41.970 3.622 6.028 1.00 33.62 24 HIS B O 1
ATOM 837 N N . GLU B 1 47 ? 42.519 4.794 7.865 1.00 34.33 25 GLU B N 1
ATOM 838 C CA . GLU B 1 47 ? 43.938 4.619 7.643 1.00 35.50 25 GLU B CA 1
ATOM 839 C C . GLU B 1 47 ? 44.313 3.140 7.595 1.00 36.01 25 GLU B C 1
ATOM 840 O O . GLU B 1 47 ? 45.006 2.718 6.678 1.00 36.19 25 GLU B O 1
ATOM 846 N N . ASP B 1 48 ? 43.832 2.362 8.559 1.00 36.36 26 ASP B N 1
ATOM 847 C CA . ASP B 1 48 ? 44.108 0.934 8.586 1.00 38.15 26 ASP B CA 1
ATOM 848 C C . ASP B 1 48 ? 43.549 0.216 7.327 1.00 37.54 26 ASP B C 1
ATOM 849 O O . ASP B 1 48 ? 44.237 -0.568 6.679 1.00 36.93 26 ASP B O 1
ATOM 854 N N . THR B 1 49 ? 42.306 0.498 6.966 1.00 36.91 27 THR B N 1
ATOM 855 C CA . THR B 1 49 ? 41.690 -0.185 5.820 1.00 36.09 27 THR B CA 1
ATOM 856 C C . THR B 1 49 ? 42.395 0.146 4.507 1.00 35.67 27 THR B C 1
ATOM 857 O O . THR B 1 49 ? 42.534 -0.721 3.666 1.00 35.57 27 THR B O 1
ATOM 861 N N . LEU B 1 50 ? 42.856 1.387 4.345 1.00 35.44 28 LEU B N 1
ATOM 862 C CA . LEU B 1 50 ? 43.452 1.827 3.073 1.00 36.06 28 LEU B CA 1
ATOM 863 C C . LEU B 1 50 ? 44.649 0.994 2.665 1.00 35.83 28 LEU B C 1
ATOM 864 O O . LEU B 1 50 ? 44.901 0.828 1.484 1.00 34.82 28 LEU B O 1
ATOM 869 N N . ALA B 1 51 ? 45.365 0.455 3.648 1.00 36.37 29 ALA B N 1
ATOM 870 C CA . ALA B 1 51 ? 46.458 -0.468 3.381 1.00 37.20 29 ALA B CA 1
ATOM 871 C C . ALA B 1 51 ? 45.993 -1.591 2.454 1.00 37.88 29 ALA B C 1
ATOM 872 O O . ALA B 1 51 ? 46.751 -2.032 1.589 1.00 38.74 29 ALA B O 1
ATOM 874 N N . GLY B 1 52 ? 44.739 -2.009 2.611 1.00 37.74 30 GLY B N 1
ATOM 875 C CA . GLY B 1 52 ? 44.168 -3.111 1.822 1.00 37.94 30 GLY B CA 1
ATOM 876 C C . GLY B 1 52 ? 43.420 -2.721 0.552 1.00 37.32 30 GLY B C 1
ATOM 877 O O . GLY B 1 52 ? 42.906 -3.582 -0.148 1.00 37.51 30 GLY B O 1
ATOM 878 N N . ILE B 1 53 ? 43.361 -1.441 0.213 1.00 37.18 31 ILE B N 1
ATOM 879 C CA . ILE B 1 53 ? 42.482 -1.019 -0.893 1.00 36.17 31 ILE B CA 1
ATOM 880 C C . ILE B 1 53 ? 43.269 -0.937 -2.186 1.00 36.19 31 ILE B C 1
ATOM 881 O O . ILE B 1 53 ? 44.374 -0.430 -2.203 1.00 36.81 31 ILE B O 1
ATOM 886 N N . GLU B 1 54 ? 42.688 -1.442 -3.268 1.00 36.32 32 GLU B N 1
ATOM 887 C CA . GLU B 1 54 ? 43.295 -1.372 -4.590 1.00 36.50 32 GLU B CA 1
ATOM 888 C C . GLU B 1 54 ? 42.175 -1.299 -5.598 1.00 35.53 32 GLU B C 1
ATOM 889 O O . GLU B 1 54 ? 41.214 -2.058 -5.525 1.00 35.49 32 GLU B O 1
ATOM 895 N N . ALA B 1 55 ? 42.288 -0.374 -6.541 1.00 35.14 33 ALA B N 1
ATOM 896 C CA . ALA B 1 55 ? 41.357 -0.350 -7.638 1.00 35.11 33 ALA B CA 1
ATOM 897 C C . ALA B 1 55 ? 41.873 -1.399 -8.623 1.00 35.11 33 ALA B C 1
ATOM 898 O O . ALA B 1 55 ? 43.018 -1.358 -9.044 1.00 35.24 33 ALA B O 1
ATOM 900 N N . THR B 1 56 ? 41.041 -2.368 -8.958 1.00 35.71 34 THR B N 1
ATOM 901 C CA . THR B 1 56 ? 41.466 -3.402 -9.903 1.00 36.27 34 THR B CA 1
ATOM 902 C C . THR B 1 56 ? 40.646 -3.377 -11.180 1.00 36.50 34 THR B C 1
ATOM 903 O O . THR B 1 56 ? 40.956 -4.115 -12.112 1.00 37.67 34 THR B O 1
ATOM 907 N N . GLY B 1 57 ? 39.578 -2.583 -11.209 1.00 36.10 35 GLY B N 1
ATOM 908 C CA . GLY B 1 57 ? 38.808 -2.369 -12.432 1.00 35.84 35 GLY B CA 1
ATOM 909 C C . GLY B 1 57 ? 38.353 -0.927 -12.581 1.00 35.24 35 GLY B C 1
ATOM 910 O O . GLY B 1 57 ? 38.217 -0.200 -11.597 1.00 34.86 35 GLY B O 1
ATOM 911 N N . VAL B 1 58 ? 38.139 -0.499 -13.814 1.00 34.40 36 VAL B N 1
ATOM 912 C CA . VAL B 1 58 ? 37.500 0.788 -14.062 1.00 34.03 36 VAL B CA 1
ATOM 913 C C . VAL B 1 58 ? 36.695 0.737 -15.349 1.00 34.40 36 VAL B C 1
ATOM 914 O O . VAL B 1 58 ? 37.120 0.138 -16.337 1.00 34.61 36 VAL B O 1
ATOM 918 N N . THR B 1 59 ? 35.516 1.340 -15.323 1.00 34.70 37 THR B N 1
ATOM 919 C CA . THR B 1 59 ? 34.757 1.585 -16.548 1.00 34.54 37 THR B CA 1
ATOM 920 C C . THR B 1 59 ? 34.285 3.036 -16.530 1.00 34.47 37 THR B C 1
ATOM 921 O O . THR B 1 59 ? 34.469 3.744 -15.540 1.00 33.83 37 THR B O 1
ATOM 925 N N . GLN B 1 60 ? 33.714 3.484 -17.639 1.00 34.06 38 GLN B N 1
ATOM 926 C CA . GLN B 1 60 ? 33.108 4.804 -17.725 1.00 34.41 38 GLN B CA 1
ATOM 927 C C . GLN B 1 60 ? 31.639 4.678 -18.104 1.00 35.00 38 GLN B C 1
ATOM 928 O O . GLN B 1 60 ? 31.327 4.125 -19.148 1.00 34.29 38 GLN B O 1
ATOM 934 N N . ARG B 1 61 ? 30.758 5.209 -17.257 1.00 36.30 39 ARG B N 1
ATOM 935 C CA . ARG B 1 61 ? 29.306 5.027 -17.384 1.00 37.82 39 ARG B CA 1
ATOM 936 C C . ARG B 1 61 ? 28.642 6.406 -17.332 1.00 38.23 39 ARG B C 1
ATOM 937 O O . ARG B 1 61 ? 28.781 7.118 -16.339 1.00 38.96 39 ARG B O 1
ATOM 939 N N . ASN B 1 62 ? 27.969 6.783 -18.419 1.00 39.07 40 ASN B N 1
ATOM 940 C CA . ASN B 1 62 ? 27.391 8.129 -18.584 1.00 39.61 40 ASN B CA 1
ATOM 941 C C . ASN B 1 62 ? 28.391 9.223 -18.242 1.00 38.40 40 ASN B C 1
ATOM 942 O O . ASN B 1 62 ? 28.079 10.179 -17.541 1.00 38.85 40 ASN B O 1
ATOM 947 N N . GLY B 1 63 ? 29.612 9.061 -18.718 1.00 37.12 41 GLY B N 1
ATOM 948 C CA . GLY B 1 63 ? 30.602 10.081 -18.548 1.00 36.64 41 GLY B CA 1
ATOM 949 C C . GLY B 1 63 ? 31.327 10.058 -17.219 1.00 35.85 41 GLY B C 1
ATOM 950 O O . GLY B 1 63 ? 32.276 10.788 -17.048 1.00 36.13 41 GLY B O 1
ATOM 951 N N . VAL B 1 64 ? 30.925 9.199 -16.295 1.00 35.71 42 VAL B N 1
ATOM 952 C CA A VAL B 1 64 ? 31.551 9.113 -14.968 0.50 35.40 42 VAL B CA 1
ATOM 953 C CA B VAL B 1 64 ? 31.604 9.150 -15.006 0.50 35.43 42 VAL B CA 1
ATOM 954 C C . VAL B 1 64 ? 32.401 7.855 -14.847 1.00 34.97 42 VAL B C 1
ATOM 955 O O . VAL B 1 64 ? 31.920 6.764 -15.166 1.00 34.76 42 VAL B O 1
ATOM 962 N N . LEU B 1 65 ? 33.651 7.993 -14.388 1.00 34.03 43 LEU B N 1
ATOM 963 C CA . LEU B 1 65 ? 34.494 6.828 -14.155 1.00 33.91 43 LEU B CA 1
ATOM 964 C C . LEU B 1 65 ? 33.934 6.075 -12.944 1.00 33.79 43 LEU B C 1
ATOM 965 O O . LEU B 1 65 ? 33.476 6.685 -11.977 1.00 33.28 43 LEU B O 1
ATOM 970 N N . VAL B 1 66 ? 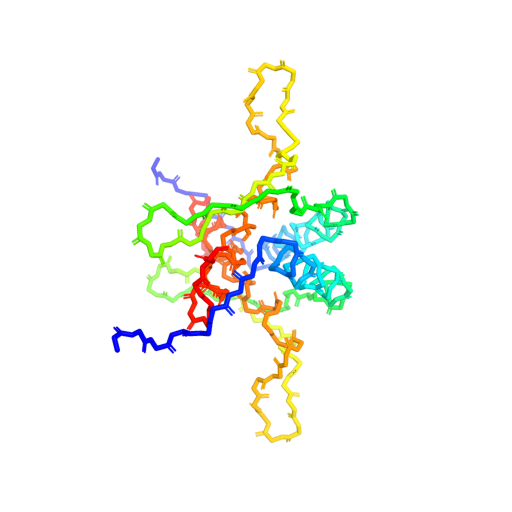33.907 4.756 -13.031 1.00 33.49 44 VAL B N 1
ATOM 971 C CA . VAL B 1 66 ? 33.517 3.913 -11.911 1.00 33.42 44 VAL B CA 1
ATOM 972 C C . VAL B 1 66 ? 34.634 2.899 -11.658 1.00 32.66 44 VAL B C 1
ATOM 973 O O . VAL B 1 66 ? 34.962 2.100 -12.517 1.00 33.02 44 VAL B O 1
ATOM 977 N N . PHE B 1 67 ? 35.247 2.986 -10.493 1.00 31.74 45 PHE B N 1
ATOM 978 C CA . PHE B 1 67 ? 36.312 2.101 -10.097 1.00 30.86 45 PHE B CA 1
ATOM 979 C C . PHE B 1 67 ? 35.692 0.965 -9.313 1.00 31.67 45 PHE B C 1
ATOM 980 O O . PHE B 1 67 ? 34.698 1.172 -8.650 1.00 31.79 45 PHE B O 1
ATOM 988 N N . THR B 1 68 ? 36.279 -0.218 -9.422 1.00 31.93 46 THR B N 1
ATOM 989 C CA . THR B 1 68 ? 35.839 -1.410 -8.710 1.00 32.46 46 THR B CA 1
ATOM 990 C C . THR B 1 68 ? 37.063 -2.109 -8.147 1.00 32.26 46 THR B C 1
ATOM 991 O O . THR B 1 68 ? 38.182 -1.889 -8.569 1.00 31.93 46 THR B O 1
ATOM 995 N N . GLY B 1 69 ? 36.821 -2.952 -7.161 1.00 32.76 47 GLY B N 1
AT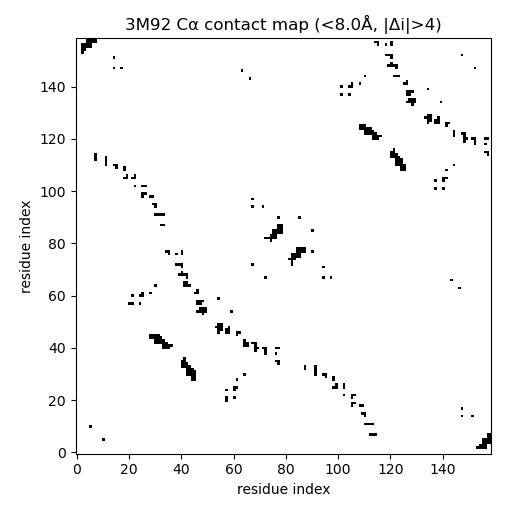OM 996 C CA . GLY B 1 69 ? 37.865 -3.676 -6.461 1.00 32.99 47 GLY B CA 1
ATOM 997 C C . GLY B 1 69 ? 37.208 -4.355 -5.257 1.00 32.97 47 GLY B C 1
ATOM 998 O O . GLY B 1 69 ? 35.987 -4.449 -5.191 1.00 33.58 47 GLY B O 1
ATOM 999 N N . ASP B 1 70 ? 38.009 -4.765 -4.284 1.00 32.66 48 ASP B N 1
ATOM 1000 C CA . ASP B 1 70 ? 37.480 -5.464 -3.124 1.00 32.43 48 ASP B CA 1
ATOM 1001 C C . ASP B 1 70 ? 36.828 -4.466 -2.168 1.00 31.97 48 ASP B C 1
ATOM 1002 O O . ASP B 1 70 ? 37.502 -3.616 -1.613 1.00 31.93 48 ASP B O 1
ATOM 1007 N N . TYR B 1 71 ? 35.509 -4.568 -2.003 1.00 31.04 49 TYR B N 1
ATOM 1008 C CA . TYR B 1 71 ? 34.773 -3.715 -1.056 1.00 31.33 49 TYR B CA 1
ATOM 1009 C C . TYR B 1 71 ? 34.680 -4.263 0.351 1.00 29.72 49 TYR B C 1
ATOM 1010 O O . TYR B 1 71 ? 33.990 -3.685 1.189 1.00 28.01 49 TYR B O 1
ATOM 1019 N N . PHE B 1 72 ? 35.296 -5.415 0.597 1.00 28.76 50 PHE B N 1
ATOM 1020 C CA . PHE B 1 72 ? 35.238 -6.041 1.8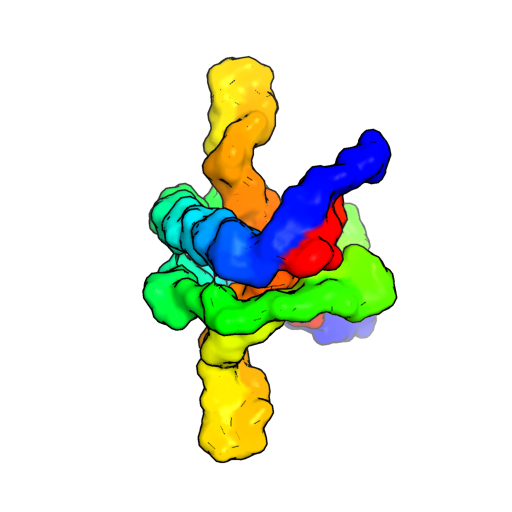98 1.00 28.98 50 PHE B CA 1
ATOM 1021 C C . PHE B 1 72 ? 33.803 -6.269 2.383 1.00 27.57 50 PHE B C 1
ATOM 1022 O O . PHE B 1 72 ? 33.457 -5.996 3.517 1.00 25.74 50 PHE B O 1
ATOM 1030 N N . LEU B 1 73 ? 32.991 -6.795 1.488 1.00 27.65 51 LEU B N 1
ATOM 1031 C CA . LEU B 1 73 ? 31.636 -7.232 1.824 1.00 27.03 51 LEU B CA 1
ATOM 1032 C C . LEU B 1 73 ? 31.663 -8.482 2.711 1.00 26.69 51 LEU B C 1
ATOM 1033 O O . LEU B 1 73 ? 32.597 -9.280 2.664 1.00 25.31 51 LEU B O 1
ATOM 1038 N N . ASP B 1 74 ? 30.635 -8.630 3.544 1.00 26.85 52 ASP B N 1
ATOM 1039 C CA . ASP B 1 74 ? 30.530 -9.784 4.414 1.00 27.11 52 ASP B CA 1
ATOM 1040 C C . ASP B 1 74 ? 30.135 -11.002 3.574 1.00 27.08 52 ASP B C 1
ATOM 1041 O O . ASP B 1 74 ? 30.026 -10.899 2.345 1.00 26.66 52 ASP B O 1
ATOM 1046 N N . GLU B 1 75 ? 29.947 -12.133 4.226 1.00 26.75 53 GLU B N 1
ATOM 1047 C CA . GLU B 1 75 ? 29.721 -13.380 3.534 1.00 27.61 53 GLU B CA 1
ATOM 1048 C C . GLU B 1 75 ? 28.399 -13.401 2.764 1.00 25.86 53 GLU B C 1
ATOM 1049 O O . GLU B 1 75 ? 28.249 -14.214 1.869 1.00 24.18 53 GLU B O 1
ATOM 1055 N N . GLN B 1 76 ? 27.466 -12.518 3.136 1.00 24.27 54 GLN B N 1
ATOM 1056 C CA . GLN B 1 76 ? 26.183 -12.372 2.461 1.00 23.95 54 GLN B CA 1
ATOM 1057 C C . GLN B 1 76 ? 26.192 -11.337 1.401 1.00 23.27 54 GLN B C 1
ATOM 1058 O O . GLN B 1 76 ? 25.165 -11.018 0.871 1.00 23.18 54 GLN B O 1
ATOM 1064 N N . GLY B 1 77 ? 27.347 -10.747 1.130 1.00 23.96 55 GLY B N 1
ATOM 1065 C CA . GLY B 1 77 ? 27.457 -9.714 0.111 1.00 24.26 55 GLY B CA 1
ATOM 1066 C C . GLY B 1 77 ? 27.113 -8.290 0.516 1.00 24.82 55 GLY B C 1
ATOM 1067 O O . GLY B 1 77 ? 26.938 -7.436 -0.351 1.00 24.45 55 GLY B O 1
ATOM 1068 N N . LEU B 1 78 ? 26.986 -8.017 1.816 1.00 24.83 56 LEU B N 1
ATOM 1069 C CA . LEU B 1 78 ? 26.529 -6.723 2.268 1.00 25.30 56 LEU B CA 1
ATOM 1070 C C . LEU B 1 78 ? 27.728 -5.891 2.746 1.00 26.53 56 LEU B C 1
ATOM 1071 O O . LEU B 1 78 ? 28.715 -6.439 3.222 1.00 26.41 56 LEU B O 1
ATOM 1076 N N . PRO B 1 79 ? 27.638 -4.570 2.604 1.00 27.77 57 PRO B N 1
ATOM 1077 C CA . PRO B 1 79 ? 28.716 -3.720 3.074 1.00 28.89 57 PRO B CA 1
ATOM 1078 C C . PRO B 1 79 ? 28.906 -3.861 4.569 1.00 29.99 57 PRO B C 1
ATOM 1079 O O . PRO B 1 79 ? 27.962 -4.160 5.303 1.00 29.09 57 PRO B O 1
ATOM 1083 N N . THR B 1 80 ? 30.166 -3.784 4.972 1.00 30.85 58 THR B N 1
ATOM 1084 C CA . THR B 1 80 ? 30.564 -3.813 6.364 1.00 31.60 58 THR B CA 1
ATOM 1085 C C . THR B 1 80 ? 31.139 -2.415 6.702 1.00 31.95 58 THR B C 1
ATOM 1086 O O . THR B 1 80 ? 31.256 -1.539 5.833 1.00 32.05 58 THR B O 1
ATOM 1090 N N . ALA B 1 81 ? 31.514 -2.216 7.966 1.00 33.90 59 ALA B N 1
ATOM 1091 C CA . ALA B 1 81 ? 32.126 -0.927 8.406 1.00 34.52 59 ALA B CA 1
ATOM 1092 C C . ALA B 1 81 ? 33.360 -0.714 7.580 1.00 34.73 59 ALA B C 1
ATOM 1093 O O . ALA B 1 81 ? 33.610 0.361 7.089 1.00 36.18 59 ALA B O 1
ATOM 1095 N N . LYS B 1 82 ? 34.106 -1.788 7.342 1.00 34.67 60 LYS B N 1
ATOM 1096 C CA . LYS B 1 82 ? 35.336 -1.709 6.551 1.00 34.58 60 LYS B CA 1
ATOM 1097 C C . LYS B 1 82 ? 35.094 -1.245 5.122 1.00 33.92 60 LYS B C 1
ATOM 1098 O O . LYS B 1 82 ? 35.939 -0.549 4.526 1.00 34.97 60 LYS B O 1
ATOM 1104 N N . SER B 1 83 ? 33.930 -1.596 4.564 1.00 31.36 61 SER B N 1
ATOM 1105 C CA . SER B 1 83 ? 33.555 -1.198 3.222 1.00 29.79 61 SER B CA 1
ATOM 1106 C C . SER B 1 83 ? 33.474 0.345 3.034 1.00 30.76 61 SER B C 1
ATOM 1107 O O . SER B 1 83 ? 33.664 0.853 1.933 1.00 30.68 61 SER B O 1
ATOM 1110 N N . THR B 1 84 ? 33.194 1.077 4.103 1.00 31.22 62 THR B N 1
ATOM 1111 C CA . THR B 1 84 ? 32.904 2.487 3.986 1.00 31.48 62 THR B CA 1
ATOM 1112 C C . THR B 1 84 ? 34.123 3.188 3.434 1.00 29.99 62 THR B C 1
ATOM 1113 O O . THR B 1 84 ? 33.989 4.053 2.560 1.00 29.39 62 THR B O 1
ATOM 1117 N N . ALA B 1 85 ? 35.304 2.794 3.910 1.00 28.72 63 ALA B N 1
ATOM 1118 C CA . ALA B 1 85 ? 36.521 3.391 3.452 1.00 29.85 63 ALA B CA 1
ATOM 1119 C C . ALA B 1 85 ? 36.726 3.215 1.942 1.00 29.58 63 ALA B C 1
ATOM 1120 O O . ALA B 1 85 ? 37.244 4.119 1.276 1.00 28.46 63 ALA B O 1
ATOM 1122 N N . VAL B 1 86 ? 36.301 2.068 1.409 1.00 28.22 64 VAL B N 1
ATOM 1123 C CA . VAL B 1 86 ? 36.460 1.762 -0.005 1.00 28.04 64 VAL B CA 1
ATOM 1124 C C . VAL B 1 86 ? 35.503 2.625 -0.831 1.00 27.51 64 VAL B C 1
ATOM 1125 O O . VAL B 1 86 ? 35.905 3.200 -1.832 1.00 28.27 64 VAL B O 1
ATOM 1129 N N . PHE B 1 87 ? 34.248 2.725 -0.403 1.00 26.22 65 PHE B N 1
ATOM 1130 C CA . PHE B 1 87 ? 33.283 3.550 -1.099 1.00 27.36 65 PHE B CA 1
ATOM 1131 C C . PHE B 1 87 ? 33.748 5.008 -1.117 1.00 26.20 65 PHE B C 1
ATOM 1132 O O . PHE B 1 87 ? 33.659 5.647 -2.139 1.00 25.61 65 PHE B O 1
ATOM 1140 N N . ASN B 1 88 ? 34.233 5.501 0.011 1.00 26.41 66 ASN B N 1
ATOM 1141 C CA . ASN B 1 88 ? 34.751 6.860 0.063 1.00 27.18 66 ASN B CA 1
ATOM 1142 C C . ASN B 1 88 ? 35.925 7.073 -0.909 1.00 26.94 66 ASN B C 1
ATOM 1143 O O . ASN B 1 88 ? 35.912 8.011 -1.701 1.00 27.83 66 ASN B O 1
ATOM 1156 N N . PHE B 1 90 ? 36.873 5.241 -3.537 1.00 25.87 68 PHE B N 1
ATOM 1157 C CA . PHE B 1 90 ? 36.533 5.093 -4.942 1.00 25.98 68 PHE B CA 1
ATOM 1158 C C . PHE B 1 90 ? 35.686 6.217 -5.464 1.00 26.98 68 PHE B C 1
ATOM 1159 O O . PHE B 1 90 ? 35.791 6.549 -6.641 1.00 27.37 68 PHE B O 1
ATOM 1167 N N . LYS B 1 91 ?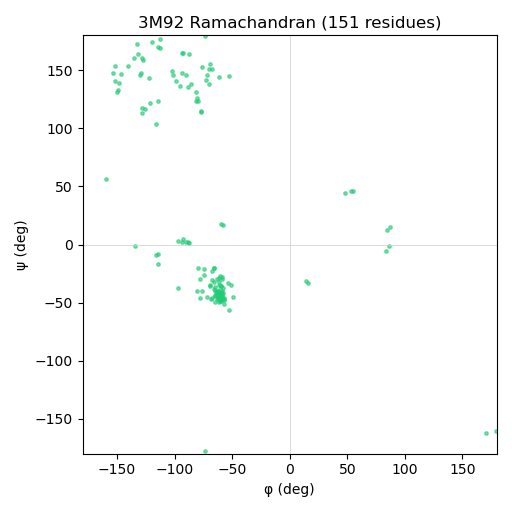 34.836 6.809 -4.619 1.00 27.44 69 LYS B N 1
ATOM 1168 C CA . LYS B 1 91 ? 34.116 8.013 -5.028 1.00 27.56 69 LYS B CA 1
ATOM 1169 C C . LYS B 1 91 ? 35.116 9.162 -5.259 1.00 26.26 69 LYS B C 1
ATOM 1170 O O . LYS B 1 91 ? 35.013 9.892 -6.225 1.00 25.90 69 LYS B O 1
ATOM 1176 N N . HIS B 1 92 ? 36.065 9.319 -4.353 1.00 26.78 70 HIS B N 1
ATOM 1177 C CA . HIS B 1 92 ? 37.091 10.366 -4.502 1.00 26.37 70 HIS B CA 1
ATOM 1178 C C . HIS B 1 92 ? 37.834 10.182 -5.826 1.00 26.35 70 HIS B C 1
ATOM 1179 O O . HIS B 1 92 ? 37.992 11.128 -6.604 1.00 25.80 70 HIS B O 1
ATOM 1186 N N . LEU B 1 93 ? 38.239 8.961 -6.129 1.00 26.44 71 LEU B N 1
ATOM 1187 C CA . LEU B 1 93 ? 38.916 8.696 -7.407 1.00 27.07 71 LEU B CA 1
ATOM 1188 C C . LEU B 1 93 ? 38.043 9.035 -8.624 1.00 27.01 71 LEU B C 1
ATOM 1189 O O . LEU B 1 93 ? 38.502 9.651 -9.591 1.00 27.64 71 LEU B O 1
ATOM 1194 N N . ALA B 1 94 ? 36.776 8.656 -8.580 1.00 27.38 72 ALA B N 1
ATOM 1195 C CA . ALA B 1 94 ? 35.847 8.931 -9.690 1.00 27.54 72 ALA B CA 1
ATOM 1196 C C . ALA B 1 94 ? 35.728 10.433 -9.862 1.00 28.25 72 ALA B C 1
ATOM 1197 O O . ALA B 1 94 ? 35.760 10.960 -10.973 1.00 27.39 72 ALA B O 1
ATOM 1199 N N . HIS B 1 95 ? 35.581 11.133 -8.746 1.00 29.00 73 HIS B N 1
ATOM 1200 C CA . HIS B 1 95 ? 35.364 12.577 -8.798 1.00 30.12 73 HIS B CA 1
ATOM 1201 C C . HIS B 1 95 ? 36.594 13.309 -9.370 1.00 30.18 73 HIS B C 1
ATOM 1202 O O . HIS B 1 95 ? 36.492 14.098 -10.322 1.00 29.20 73 HIS B O 1
ATOM 1209 N N . VAL B 1 96 ? 37.769 12.998 -8.844 1.00 31.20 74 VAL B N 1
ATOM 1210 C CA . VAL B 1 96 ? 38.971 13.675 -9.309 1.00 31.15 74 VAL B CA 1
ATOM 1211 C C . VAL B 1 96 ? 39.494 13.216 -10.655 1.00 30.95 74 VAL B C 1
ATOM 1212 O O . VAL B 1 96 ? 39.912 14.051 -11.451 1.00 30.03 74 VAL B O 1
ATOM 1216 N N . LEU B 1 97 ? 39.4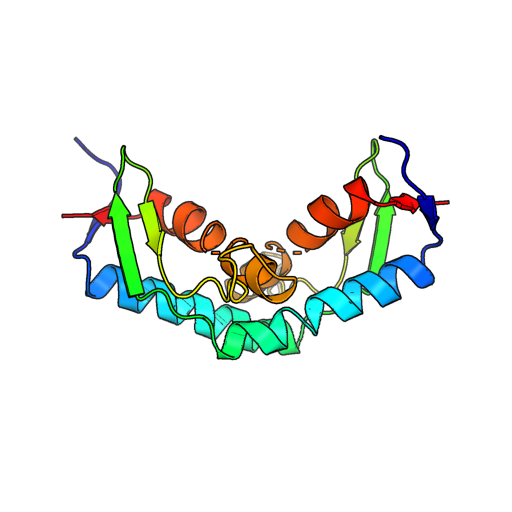70 11.928 -10.953 1.00 29.16 75 LEU B N 1
ATOM 1217 C CA . LEU B 1 97 ? 40.028 11.513 -12.228 1.00 29.01 75 LEU B CA 1
ATOM 1218 C C . LEU B 1 97 ? 39.084 11.790 -13.405 1.00 29.08 75 LEU B C 1
ATOM 1219 O O . LEU B 1 97 ? 39.555 12.051 -14.525 1.00 28.23 75 LEU B O 1
ATOM 1224 N N . SER B 1 98 ? 37.775 11.763 -13.175 1.00 29.00 76 SER B N 1
ATOM 1225 C CA . SER B 1 98 ? 36.826 12.078 -14.247 1.00 29.95 76 SER B CA 1
ATOM 1226 C C . SER B 1 98 ? 36.965 13.494 -14.739 1.00 30.62 76 SER B C 1
ATOM 1227 O O . SER B 1 98 ? 36.623 13.768 -15.872 1.00 29.83 76 SER B O 1
ATOM 1230 N N . GLU B 1 99 ? 37.395 14.396 -13.872 1.00 31.91 77 GLU B N 1
ATOM 1231 C CA . GLU B 1 99 ? 37.643 15.766 -14.275 1.00 34.69 77 GLU B CA 1
ATOM 1232 C C . GLU B 1 99 ? 38.926 15.929 -15.090 1.00 33.39 77 GLU B C 1
ATOM 1233 O O . GLU B 1 99 ? 39.056 16.884 -15.769 1.00 32.57 77 GLU B O 1
ATOM 1239 N N . LYS B 1 100 ? 39.866 14.993 -14.993 1.00 32.74 78 LYS B N 1
ATOM 1240 C CA . LYS B 1 100 ? 41.142 15.067 -15.722 1.00 32.66 78 LYS B CA 1
ATOM 1241 C C . LYS B 1 100 ? 41.114 14.264 -17.008 1.00 30.59 78 LYS B C 1
ATOM 1242 O O . LYS B 1 100 ? 41.731 14.636 -17.984 1.00 28.60 78 LYS B O 1
ATOM 1248 N N . TYR B 1 101 ? 40.443 13.115 -16.979 1.00 28.72 79 TYR B N 1
ATOM 1249 C CA . TYR B 1 101 ? 40.557 12.132 -18.042 1.00 28.38 79 TYR B CA 1
ATOM 1250 C C . TYR B 1 101 ? 39.232 11.666 -18.595 1.00 28.23 79 TYR B C 1
ATOM 1251 O O . TYR B 1 101 ? 38.202 11.718 -17.917 1.00 27.67 79 TYR B O 1
ATOM 1260 N N . HIS B 1 102 ? 39.291 11.104 -19.788 1.00 27.40 80 HIS B N 1
ATOM 1261 C CA . HIS B 1 102 ? 38.237 10.197 -20.237 1.00 28.04 80 HIS B CA 1
ATOM 1262 C C . HIS B 1 102 ? 38.832 8.910 -20.762 1.00 28.84 80 HIS B C 1
ATOM 1263 O O . HIS B 1 102 ? 39.910 8.899 -21.359 1.00 28.66 80 HIS B O 1
ATOM 1270 N N . LEU B 1 103 ? 38.103 7.830 -20.527 1.00 30.42 81 LEU B N 1
ATOM 1271 C CA . LEU B 1 103 ? 38.575 6.490 -20.811 1.00 32.11 81 LEU B CA 1
ATOM 1272 C C . LEU B 1 103 ? 38.389 6.168 -22.287 1.00 32.92 81 LEU B C 1
ATOM 1273 O O . LEU B 1 103 ? 37.319 6.409 -22.835 1.00 33.65 81 LEU B O 1
ATOM 1278 N N . VAL B 1 104 ? 39.443 5.650 -22.922 1.00 33.88 82 VAL B N 1
ATOM 1279 C CA . VAL B 1 104 ? 39.456 5.336 -24.358 1.00 34.49 82 VAL B CA 1
ATOM 1280 C C . VAL B 1 104 ? 39.933 3.901 -24.621 1.00 34.71 82 VAL B C 1
ATOM 1281 O O . VAL B 1 104 ? 40.326 3.199 -23.691 1.00 34.75 82 VAL B O 1
#

Organism: Shigella flexneri (NCBI:txid623)

InterPro domains:
  IPR019633 Protein of unknown function DUF2498 [NF008265] (1-83)
  IPR019633 Protein of unknown function DUF2498 [PF10692] (4-82)
  IPR038191 YciN superfamily [G3DSA:3.30.300.360] (9-77)